Protein AF-A0A845DEM2-F1 (afdb_monomer_lite)

Foldseek 3Di:
DKFWKKKAFQVQRAIDIDIDPDDQVVVLVVLCVDPPFQSNVVCVVPPSVRMDMDTDDDDPDPVVSVVVSVVVCVVVVQEPPRHGDDDD

Organism: NCBI:txid2604897

Secondary structure (DSSP, 8-state):
-EEEEEEEETTT--EEEEEESS-HHHHHHHHHH--SSHHHHHHHHH-GGGEEEEEEEEESSHHHHHHHHHHHHHHTT-BTTTSSBPP-

Sequence (88 aa):
MTKVYKISNSITSKLYIGITDKELPDRLKEHSSTNETLIGRAIQQYGVLKFSINLIDLCSTRAEAKKKESEYIHLYNTLDPNGYNEKS

Radius of gyration: 12.1 Å; chains: 1; bounding box: 28×25×31 Å

InterPro domains:
  IPR000305 GIY-YIG endonuclease [PF01541] (4-85)
  IPR000305 GIY-YIG endonuclease [PS50164] (1-86)
  IPR000305 GIY-YIG endonuclease [SM00465] (1-88)
  IPR035901 GIY-YIG endonuclease superfamily [G3DSA:3.40.1440.10] (2-88)
  IPR035901 GIY-YIG endonuclease superfamily [SSF82771] (3-85)

pLDDT: mean 96.41, std 5.11, range [57.91, 98.62]

Structure (mmCIF, N/CA/C/O backbone):
data_AF-A0A845DEM2-F1
#
_entry.id   AF-A0A845DEM2-F1
#
loop_
_atom_site.group_PDB
_atom_site.id
_atom_site.type_symbol
_atom_site.label_atom_id
_atom_site.label_alt_id
_atom_site.label_comp_id
_atom_site.label_asym_id
_atom_site.label_entity_id
_atom_site.label_seq_id
_atom_site.pdbx_PDB_ins_code
_atom_site.Cartn_x
_atom_site.Cartn_y
_atom_site.Cartn_z
_atom_site.occupancy
_atom_site.B_iso_or_equiv
_atom_site.auth_seq_id
_atom_site.auth_comp_id
_atom_site.auth_asym_id
_atom_site.auth_atom_id
_atom_site.pdbx_PDB_model_num
ATOM 1 N N . MET A 1 1 ? 13.974 2.217 -9.954 1.00 88.50 1 MET A N 1
ATOM 2 C CA . MET A 1 1 ? 13.213 0.954 -9.842 1.00 88.50 1 MET A CA 1
ATOM 3 C C . MET A 1 1 ? 11.928 1.251 -9.095 1.00 88.50 1 MET A C 1
ATOM 5 O O . MET A 1 1 ? 11.975 2.034 -8.153 1.00 88.50 1 MET A O 1
ATOM 9 N N . THR A 1 2 ? 10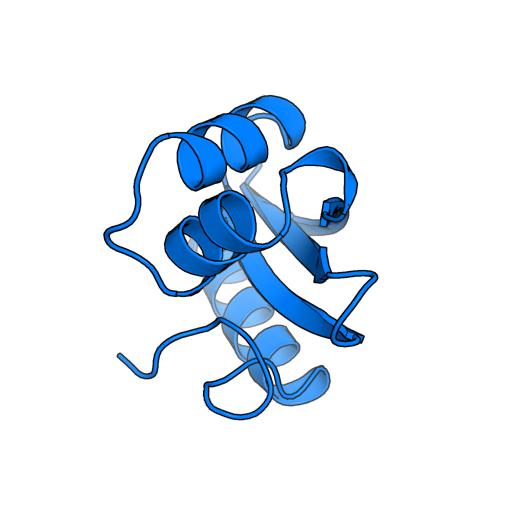.814 0.667 -9.523 1.00 97.25 2 THR A N 1
ATOM 10 C CA . THR A 1 2 ? 9.492 0.899 -8.927 1.00 97.25 2 THR A CA 1
ATOM 11 C C . THR A 1 2 ? 9.164 -0.249 -7.980 1.00 97.25 2 THR A C 1
ATOM 13 O O . THR A 1 2 ? 9.307 -1.415 -8.341 1.00 97.25 2 THR A O 1
ATOM 16 N N . LYS A 1 3 ? 8.745 0.071 -6.758 1.00 98.38 3 LYS A N 1
ATOM 17 C CA . LYS A 1 3 ? 8.420 -0.893 -5.703 1.00 98.38 3 LYS A CA 1
ATOM 18 C C . LYS A 1 3 ? 6.928 -1.209 -5.737 1.00 98.38 3 LYS A C 1
ATOM 20 O O . LYS A 1 3 ? 6.123 -0.279 -5.767 1.00 98.38 3 LYS A O 1
ATOM 25 N N . VAL A 1 4 ? 6.564 -2.484 -5.660 1.00 98.50 4 VAL A N 1
ATOM 26 C CA . VAL A 1 4 ? 5.200 -2.933 -5.347 1.00 98.50 4 VAL A CA 1
ATOM 27 C C . VAL A 1 4 ? 5.163 -3.292 -3.867 1.00 98.50 4 VAL A C 1
ATOM 29 O O . VAL A 1 4 ? 6.021 -4.035 -3.391 1.00 98.50 4 VAL A O 1
ATOM 32 N N . TYR A 1 5 ? 4.207 -2.754 -3.118 1.00 98.62 5 TYR A N 1
ATOM 33 C CA . TYR A 1 5 ? 4.127 -2.929 -1.669 1.00 98.62 5 TYR A CA 1
ATOM 34 C C . TYR A 1 5 ? 2.724 -3.314 -1.217 1.00 98.62 5 TYR A C 1
ATOM 36 O O . TYR A 1 5 ? 1.738 -3.052 -1.907 1.0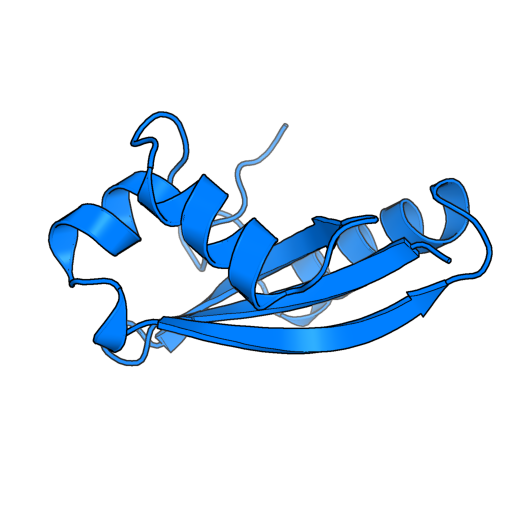0 98.62 5 TYR A O 1
ATOM 44 N N . LYS A 1 6 ? 2.649 -3.893 -0.016 1.00 98.44 6 LYS A N 1
ATOM 45 C CA . LYS A 1 6 ? 1.400 -4.092 0.723 1.00 98.44 6 LYS A CA 1
ATOM 46 C C . LYS A 1 6 ? 1.392 -3.275 2.000 1.00 98.44 6 LYS A C 1
ATOM 48 O O . LYS A 1 6 ? 2.414 -3.204 2.684 1.00 98.44 6 LYS A O 1
ATOM 53 N N . ILE A 1 7 ? 0.237 -2.717 2.341 1.00 98.50 7 ILE A N 1
ATOM 54 C CA . ILE A 1 7 ? -0.053 -2.205 3.680 1.00 98.50 7 ILE A CA 1
ATOM 55 C C . ILE A 1 7 ? -1.055 -3.151 4.340 1.00 98.50 7 ILE A C 1
ATOM 57 O O . ILE A 1 7 ? -2.100 -3.437 3.758 1.00 98.50 7 ILE A O 1
ATOM 61 N N . SER A 1 8 ? -0.742 -3.618 5.547 1.00 98.31 8 SER A N 1
ATOM 62 C CA . SER A 1 8 ? -1.594 -4.523 6.324 1.00 98.31 8 SER A CA 1
ATOM 63 C C . SER A 1 8 ? -2.186 -3.810 7.531 1.00 98.31 8 SER A C 1
ATOM 65 O O . SER A 1 8 ? -1.430 -3.220 8.299 1.00 98.31 8 SER A O 1
ATOM 67 N N . ASN A 1 9 ? -3.500 -3.915 7.744 1.00 98.19 9 ASN A N 1
ATOM 68 C CA . ASN A 1 9 ? -4.142 -3.489 8.988 1.00 98.19 9 ASN A CA 1
ATOM 69 C C . ASN A 1 9 ? -4.271 -4.672 9.960 1.00 98.19 9 ASN A C 1
ATOM 71 O O . ASN A 1 9 ? -4.983 -5.637 9.691 1.00 98.19 9 ASN A O 1
ATOM 75 N N . SER A 1 10 ? -3.620 -4.574 11.117 1.00 97.69 10 SER A N 1
ATOM 76 C CA . SER A 1 10 ? -3.651 -5.599 12.175 1.00 97.69 10 SER A CA 1
ATOM 77 C C . SER A 1 10 ? -4.996 -5.746 12.902 1.00 97.69 10 SER A C 1
ATOM 79 O O . SER A 1 10 ? -5.225 -6.779 13.520 1.00 97.69 10 SER A O 1
ATOM 81 N N . ILE A 1 11 ? -5.885 -4.751 12.830 1.00 97.81 11 ILE A N 1
ATOM 82 C CA . ILE A 1 11 ? -7.202 -4.773 13.489 1.00 97.81 11 ILE A CA 1
ATOM 83 C C . ILE A 1 11 ? -8.248 -5.484 12.629 1.00 97.81 11 ILE A C 1
ATOM 85 O O . ILE A 1 11 ? -9.058 -6.247 13.142 1.00 97.81 11 ILE A O 1
ATOM 89 N N . THR A 1 12 ? -8.252 -5.216 11.323 1.00 96.50 12 THR A N 1
ATOM 90 C CA . THR A 1 12 ? -9.291 -5.706 10.398 1.00 96.50 12 THR A CA 1
ATOM 91 C C . THR A 1 12 ? -8.818 -6.853 9.512 1.00 96.50 12 THR A C 1
ATOM 93 O O . THR A 1 12 ? -9.621 -7.417 8.775 1.00 96.50 12 THR A O 1
ATOM 96 N N . SER A 1 13 ? -7.512 -7.136 9.510 1.00 96.00 13 SER A N 1
ATOM 97 C CA . SER A 1 13 ? -6.839 -8.028 8.558 1.00 96.00 13 SER A CA 1
ATOM 98 C C . SER A 1 13 ? -6.969 -7.611 7.084 1.00 96.00 13 SER A C 1
ATOM 100 O O . SER A 1 13 ? -6.531 -8.348 6.202 1.00 96.00 13 SER A O 1
ATOM 102 N N . LYS A 1 14 ? -7.512 -6.417 6.797 1.00 98.12 14 LYS A N 1
ATOM 103 C CA . LYS A 1 14 ? -7.609 -5.868 5.439 1.00 98.12 14 LYS A CA 1
ATOM 104 C C . LYS A 1 14 ? -6.248 -5.400 4.934 1.00 98.12 14 LYS A C 1
ATOM 106 O O . LYS A 1 14 ? -5.400 -4.931 5.702 1.00 98.12 14 LYS A O 1
ATOM 111 N N . LEU A 1 15 ? -6.078 -5.482 3.619 1.00 98.31 15 LEU A N 1
ATOM 112 C CA . LEU A 1 15 ? -4.842 -5.151 2.922 1.00 98.31 15 LEU A CA 1
ATOM 113 C C . LEU A 1 15 ? -5.059 -4.036 1.888 1.00 98.31 15 LEU A C 1
ATOM 115 O O . LEU A 1 15 ? -6.168 -3.818 1.401 1.00 98.31 15 LEU A O 1
ATOM 119 N N . TYR A 1 16 ? -3.971 -3.356 1.540 1.00 98.38 16 TYR A N 1
ATOM 120 C CA . TYR A 1 16 ? -3.855 -2.432 0.413 1.00 98.38 16 TYR A CA 1
ATOM 121 C C . TYR A 1 16 ? -2.622 -2.808 -0.400 1.00 98.38 16 TYR A C 1
ATOM 123 O O . TYR A 1 16 ? -1.566 -3.029 0.191 1.00 98.38 16 TYR A O 1
ATOM 131 N N . ILE A 1 17 ? -2.724 -2.824 -1.724 1.00 98.44 17 ILE A N 1
ATOM 132 C CA . ILE A 1 17 ? -1.587 -2.967 -2.636 1.00 98.44 17 ILE A CA 1
ATOM 133 C C . ILE A 1 17 ? -1.366 -1.638 -3.345 1.00 98.44 17 ILE A C 1
ATOM 135 O O . ILE A 1 17 ? -2.321 -0.994 -3.772 1.00 98.44 17 ILE A O 1
ATOM 139 N N . GLY A 1 18 ? -0.111 -1.228 -3.479 1.00 97.81 18 GLY A N 1
ATOM 140 C CA . GLY A 1 18 ? 0.228 -0.033 -4.235 1.00 97.81 18 GLY A CA 1
ATOM 141 C C . GLY A 1 18 ? 1.607 -0.115 -4.867 1.00 97.81 18 GLY A C 1
ATOM 142 O O . GLY A 1 18 ? 2.432 -0.950 -4.490 1.00 97.81 18 GLY A O 1
ATOM 143 N N . ILE A 1 19 ? 1.884 0.817 -5.774 1.00 98.19 19 ILE A N 1
ATOM 144 C CA . ILE A 1 19 ? 3.233 1.054 -6.299 1.00 98.19 19 ILE A CA 1
ATOM 145 C C . ILE A 1 19 ? 3.812 2.393 -5.848 1.00 98.19 19 ILE A C 1
ATOM 147 O O . ILE A 1 19 ? 3.088 3.363 -5.608 1.00 98.19 19 ILE A O 1
ATOM 151 N N . THR A 1 20 ? 5.133 2.461 -5.706 1.00 98.00 20 THR A N 1
ATOM 152 C CA . THR A 1 20 ? 5.842 3.702 -5.376 1.00 98.00 20 THR A CA 1
ATOM 153 C C . THR A 1 20 ? 7.268 3.697 -5.914 1.00 98.00 20 THR A C 1
ATOM 155 O O . THR A 1 20 ? 7.917 2.656 -5.980 1.00 98.00 20 THR A O 1
ATOM 158 N N . ASP A 1 21 ? 7.769 4.879 -6.261 1.00 97.12 21 ASP A N 1
ATOM 159 C CA . ASP A 1 21 ? 9.189 5.104 -6.556 1.00 97.12 21 ASP A CA 1
ATOM 160 C C . ASP A 1 21 ? 9.945 5.640 -5.319 1.00 97.12 21 ASP A C 1
ATOM 162 O O . ASP A 1 21 ? 11.170 5.725 -5.322 1.00 97.12 21 ASP A O 1
ATOM 166 N N . LYS A 1 22 ? 9.216 5.965 -4.241 1.00 96.62 22 LYS A N 1
ATOM 167 C CA . LYS A 1 22 ? 9.740 6.466 -2.958 1.00 96.62 22 LYS A CA 1
ATOM 168 C C . LYS A 1 22 ? 10.124 5.321 -2.020 1.00 96.62 22 LYS A C 1
ATOM 170 O O . LYS A 1 22 ? 9.895 4.143 -2.317 1.00 96.62 22 LYS A O 1
ATOM 175 N N . GLU A 1 23 ? 10.686 5.657 -0.866 1.00 97.44 23 GLU A N 1
ATOM 176 C CA . GLU A 1 23 ? 10.852 4.695 0.219 1.00 97.44 23 GLU A CA 1
ATOM 177 C C . GLU A 1 23 ? 9.510 4.365 0.883 1.00 97.44 23 GLU A C 1
ATOM 179 O O . GLU A 1 23 ? 8.569 5.164 0.893 1.00 97.44 23 GLU A O 1
ATOM 184 N N . LEU A 1 24 ? 9.396 3.141 1.405 1.00 97.88 24 LEU A N 1
ATOM 185 C CA . LEU A 1 24 ? 8.142 2.658 1.990 1.00 97.88 24 LEU A CA 1
ATOM 186 C C . LEU A 1 24 ? 7.680 3.500 3.195 1.00 97.88 24 LEU A C 1
ATOM 188 O O . LEU A 1 24 ? 6.498 3.845 3.234 1.00 97.88 24 LEU A O 1
ATOM 192 N N . PRO A 1 25 ? 8.552 3.898 4.146 1.00 97.06 25 PRO A N 1
ATOM 193 C CA . PRO A 1 25 ? 8.133 4.743 5.264 1.00 97.06 25 PRO A CA 1
ATOM 194 C C . PRO A 1 25 ? 7.553 6.088 4.808 1.00 97.06 25 PRO A C 1
ATOM 196 O O . PRO A 1 25 ? 6.523 6.518 5.326 1.00 97.06 25 PRO A O 1
ATOM 199 N N . ASP A 1 26 ? 8.151 6.707 3.786 1.00 97.50 26 ASP A N 1
ATOM 200 C CA . ASP A 1 26 ? 7.659 7.968 3.221 1.00 97.50 26 ASP A CA 1
ATOM 201 C C . ASP A 1 26 ? 6.288 7.782 2.571 1.00 97.50 26 ASP A C 1
ATOM 203 O O . ASP A 1 26 ? 5.375 8.582 2.778 1.00 97.50 26 ASP A O 1
ATOM 207 N N . ARG A 1 27 ? 6.101 6.677 1.839 1.00 97.31 27 ARG A N 1
ATOM 208 C CA . ARG A 1 27 ? 4.813 6.371 1.214 1.00 97.31 27 ARG A CA 1
ATOM 209 C C . ARG A 1 27 ? 3.713 6.097 2.243 1.00 97.31 27 ARG A C 1
ATOM 211 O O . ARG A 1 27 ? 2.575 6.516 2.040 1.00 97.31 27 ARG A O 1
ATOM 218 N N . LEU A 1 28 ? 4.034 5.421 3.346 1.00 97.06 28 LEU A N 1
ATOM 219 C CA . LEU A 1 28 ? 3.089 5.216 4.445 1.00 97.06 28 LEU A CA 1
ATOM 220 C C . LEU A 1 28 ? 2.731 6.544 5.128 1.00 97.06 28 LEU A C 1
ATOM 222 O O . LEU A 1 28 ? 1.563 6.774 5.447 1.00 97.06 28 LEU A O 1
ATOM 226 N N . LYS A 1 29 ? 3.708 7.440 5.308 1.00 96.81 29 LYS A N 1
ATOM 227 C CA . LYS A 1 29 ? 3.478 8.786 5.847 1.00 96.81 29 LYS A CA 1
ATOM 228 C C . LYS A 1 29 ? 2.545 9.603 4.951 1.00 96.81 29 LYS A C 1
ATOM 230 O O . LYS A 1 29 ? 1.638 10.247 5.466 1.00 96.81 2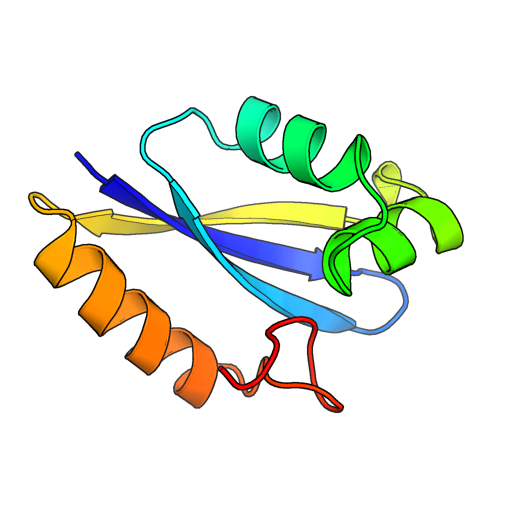9 LYS A O 1
ATOM 235 N N . GLU A 1 30 ? 2.715 9.532 3.631 1.00 96.31 30 GLU A N 1
ATOM 236 C CA . GLU A 1 30 ? 1.807 10.175 2.669 1.00 96.31 30 GLU A CA 1
ATOM 237 C C . GLU A 1 30 ? 0.372 9.681 2.825 1.00 96.31 30 GLU A C 1
ATOM 239 O O . GLU A 1 30 ? -0.530 10.496 3.013 1.00 96.31 30 GLU A O 1
ATOM 244 N N . HIS A 1 31 ? 0.162 8.360 2.840 1.00 95.94 31 HIS A N 1
ATOM 245 C CA . HIS A 1 31 ? -1.165 7.780 3.089 1.00 95.94 31 HIS A CA 1
ATOM 246 C C . HIS A 1 31 ? -1.751 8.210 4.434 1.00 95.94 31 HIS A C 1
ATOM 248 O O . HIS A 1 31 ? -2.954 8.402 4.539 1.00 95.94 31 HIS A O 1
ATOM 254 N N . SER A 1 32 ? -0.910 8.403 5.451 1.00 94.75 32 SER A N 1
ATOM 255 C CA . SER A 1 32 ? -1.342 8.853 6.780 1.00 94.75 32 SER A CA 1
ATOM 256 C C . SER A 1 32 ? -1.728 10.338 6.820 1.00 94.75 32 SER A C 1
ATOM 258 O O . SER A 1 32 ? -2.424 10.765 7.738 1.00 94.75 32 SER A O 1
ATOM 260 N N . SER A 1 33 ? -1.259 11.136 5.856 1.00 94.56 33 SER A N 1
ATOM 261 C CA . SER A 1 33 ? -1.451 12.593 5.827 1.00 94.56 33 SER A CA 1
ATOM 262 C C . SER A 1 33 ? -2.748 13.050 5.152 1.00 94.56 33 SER A C 1
ATOM 264 O O . SER A 1 33 ? -3.143 14.199 5.328 1.00 94.56 33 SER A O 1
ATOM 266 N N . THR A 1 34 ? -3.426 12.167 4.415 1.00 91.75 34 THR A N 1
ATOM 267 C CA . THR A 1 34 ? -4.684 12.454 3.706 1.00 91.75 34 THR A CA 1
ATOM 268 C C . THR A 1 34 ? -5.779 11.458 4.094 1.00 91.75 34 THR A C 1
ATOM 270 O O . THR A 1 34 ? -5.499 10.321 4.463 1.00 91.75 34 THR A O 1
ATOM 273 N N . ASN A 1 35 ? -7.040 11.879 4.011 1.00 93.25 35 ASN A N 1
ATOM 274 C CA . ASN A 1 35 ? -8.232 11.039 4.177 1.00 93.25 35 ASN A CA 1
ATOM 275 C C . ASN A 1 35 ? -9.052 10.912 2.885 1.00 93.25 35 ASN A C 1
ATOM 277 O O . ASN A 1 35 ? -10.212 10.490 2.913 1.00 93.25 35 ASN A O 1
ATOM 281 N N . GLU A 1 36 ? -8.467 11.272 1.747 1.00 93.75 36 GLU A N 1
ATOM 282 C CA . GLU A 1 36 ? -9.145 11.186 0.455 1.00 93.75 36 GLU A CA 1
ATOM 283 C C . GLU A 1 36 ? -9.341 9.729 0.018 1.00 93.75 36 GLU A C 1
ATOM 285 O O . GLU A 1 36 ? -10.364 9.412 -0.581 1.00 93.75 36 GLU A O 1
ATOM 290 N N . THR A 1 37 ? -8.426 8.834 0.405 1.00 95.25 37 THR A N 1
ATOM 291 C CA . THR A 1 37 ? -8.454 7.402 0.068 1.00 95.25 37 THR A CA 1
ATOM 292 C C . THR A 1 37 ? -8.999 6.543 1.212 1.00 95.25 37 THR A C 1
ATOM 294 O O . THR A 1 37 ? -8.889 6.901 2.390 1.00 95.25 37 THR A O 1
ATOM 297 N N . LEU A 1 38 ? -9.523 5.353 0.889 1.00 96.75 38 LEU A N 1
ATOM 298 C CA . LEU A 1 38 ? -9.976 4.378 1.895 1.00 96.75 38 LEU A CA 1
ATOM 299 C C . LEU A 1 38 ? -8.879 4.013 2.905 1.00 96.75 38 LEU A C 1
ATOM 301 O O . LEU A 1 38 ? -9.141 3.955 4.108 1.00 96.75 38 LEU A O 1
ATOM 305 N N . ILE A 1 39 ? -7.647 3.798 2.433 1.00 97.38 39 ILE A N 1
ATOM 306 C CA . ILE A 1 39 ? -6.510 3.485 3.307 1.00 97.38 39 ILE A CA 1
ATOM 307 C C . ILE A 1 39 ? -6.163 4.665 4.224 1.00 97.38 39 ILE A C 1
ATOM 309 O O . ILE A 1 39 ? -5.921 4.450 5.409 1.00 97.38 39 ILE A O 1
ATOM 313 N N . GLY A 1 40 ? -6.213 5.904 3.723 1.00 97.38 40 GLY A N 1
ATOM 314 C CA . GLY A 1 40 ? -5.963 7.100 4.528 1.00 97.38 40 GLY A CA 1
ATOM 315 C C . GLY A 1 40 ? -6.998 7.285 5.637 1.00 97.38 40 GLY A C 1
ATOM 316 O O . GLY A 1 40 ? -6.643 7.461 6.804 1.00 97.38 40 GLY A O 1
ATOM 317 N N . ARG A 1 41 ? -8.290 7.117 5.314 1.00 97.50 41 ARG A N 1
ATOM 318 C CA . ARG A 1 41 ? -9.379 7.120 6.312 1.00 97.50 41 ARG A CA 1
ATOM 319 C C . ARG A 1 41 ? -9.184 6.035 7.367 1.00 97.50 41 ARG A C 1
ATOM 321 O O . ARG A 1 41 ? -9.321 6.305 8.557 1.00 97.50 41 ARG A O 1
ATOM 328 N N . ALA A 1 42 ? -8.819 4.825 6.947 1.00 97.44 42 ALA A N 1
ATOM 329 C CA . ALA A 1 42 ? -8.573 3.720 7.866 1.00 97.44 42 ALA A CA 1
ATOM 330 C C . ALA A 1 42 ? -7.368 3.990 8.785 1.00 97.44 42 ALA A C 1
ATOM 332 O O . ALA A 1 42 ? -7.434 3.695 9.979 1.00 97.44 42 ALA A O 1
ATOM 333 N N . ILE A 1 43 ? -6.287 4.582 8.266 1.00 97.69 43 ILE A N 1
ATOM 334 C CA . ILE A 1 43 ? -5.124 4.974 9.073 1.00 97.69 43 ILE A CA 1
ATOM 335 C C . ILE A 1 43 ? -5.509 6.017 10.124 1.00 97.69 43 ILE A C 1
ATOM 337 O O . ILE A 1 43 ? -5.102 5.882 11.278 1.00 97.69 43 ILE A O 1
ATOM 341 N N . GLN A 1 44 ? -6.325 7.010 9.767 1.00 96.81 44 GLN A N 1
ATOM 342 C CA . GLN A 1 44 ? -6.823 7.997 10.731 1.00 96.81 44 GLN A CA 1
ATOM 343 C C . GLN A 1 44 ? -7.734 7.366 11.789 1.00 96.81 44 GLN A C 1
ATOM 345 O O . GLN A 1 44 ? -7.627 7.700 12.965 1.00 96.81 44 GLN A O 1
ATOM 350 N N . GLN A 1 45 ? -8.591 6.424 11.389 1.00 97.44 45 GLN A N 1
ATOM 351 C CA . GLN A 1 45 ? -9.537 5.765 12.288 1.00 97.44 45 GLN A CA 1
ATOM 352 C C . GLN A 1 45 ? -8.857 4.833 13.302 1.00 97.44 45 GLN A C 1
ATOM 354 O O . GLN A 1 45 ? -9.213 4.845 14.478 1.00 97.44 45 GLN A O 1
ATOM 359 N N . TYR A 1 46 ? -7.916 3.994 12.861 1.00 97.25 46 TYR A N 1
ATOM 360 C CA . TYR A 1 46 ? -7.310 2.958 13.711 1.00 97.25 46 TYR A CA 1
ATOM 361 C C . TYR A 1 46 ? -5.926 3.338 14.259 1.00 97.25 46 TYR A C 1
ATOM 363 O O . TYR A 1 46 ? -5.416 2.668 15.158 1.00 97.25 46 TYR A O 1
ATOM 371 N N . GLY A 1 47 ? -5.322 4.407 13.736 1.00 97.38 47 GLY A N 1
ATOM 372 C CA . GLY A 1 47 ? -3.979 4.866 14.073 1.00 97.38 47 GLY A CA 1
ATOM 373 C C . GLY A 1 47 ? -2.887 4.160 13.265 1.00 97.38 47 GLY A C 1
ATOM 374 O O . GLY A 1 47 ? -2.895 2.941 13.094 1.00 97.38 47 GLY A O 1
ATOM 375 N N . VAL A 1 48 ? -1.885 4.925 12.815 1.00 97.00 48 VAL A N 1
ATOM 376 C CA . VAL A 1 48 ? -0.793 4.441 11.943 1.00 97.00 48 VAL A CA 1
ATOM 377 C C . VAL A 1 48 ? -0.010 3.257 12.523 1.00 97.00 48 VAL A C 1
ATOM 379 O O . VAL A 1 48 ? 0.421 2.390 11.774 1.00 97.00 48 VAL A O 1
ATOM 382 N N . LEU A 1 49 ? 0.101 3.149 13.853 1.00 97.31 49 LEU A N 1
ATOM 383 C CA . LEU A 1 49 ? 0.785 2.034 14.525 1.00 97.31 49 LEU A CA 1
ATOM 384 C C . LEU A 1 49 ? 0.110 0.671 14.295 1.00 97.31 49 LEU A C 1
ATOM 386 O O . LEU A 1 49 ? 0.712 -0.365 14.567 1.00 97.31 49 LEU A O 1
ATOM 390 N N . LYS A 1 50 ? -1.143 0.653 13.823 1.00 98.25 50 LYS A N 1
ATOM 391 C CA . LYS A 1 50 ? -1.868 -0.574 13.463 1.00 98.25 50 LYS A CA 1
ATOM 392 C C . LYS A 1 50 ? -1.614 -1.028 12.031 1.00 98.25 50 LYS A C 1
ATOM 394 O O . LYS A 1 50 ? -2.079 -2.112 11.664 1.00 98.25 50 LYS A O 1
ATOM 399 N N . PHE A 1 51 ? -0.871 -0.237 11.261 1.00 98.25 51 PHE A N 1
ATOM 400 C CA . PHE A 1 51 ? -0.542 -0.499 9.873 1.00 98.25 51 PHE A CA 1
ATOM 401 C C . PHE A 1 51 ? 0.943 -0.814 9.712 1.00 98.25 51 PHE A C 1
ATOM 403 O O . PHE A 1 51 ? 1.801 -0.182 10.324 1.00 98.25 51 PHE A O 1
ATOM 410 N N . SER A 1 52 ? 1.253 -1.780 8.852 1.00 98.00 52 SER A N 1
ATOM 411 C CA . SER A 1 52 ? 2.628 -2.086 8.450 1.00 98.00 52 SER A CA 1
ATOM 412 C C . SER A 1 52 ? 2.749 -2.087 6.934 1.00 98.00 52 SER A C 1
ATOM 414 O O . SER A 1 52 ? 1.895 -2.641 6.245 1.00 98.00 52 SER A O 1
ATOM 416 N N . ILE A 1 53 ? 3.806 -1.463 6.411 1.00 98.50 53 ILE A N 1
ATOM 417 C CA . ILE A 1 53 ? 4.117 -1.445 4.980 1.00 98.50 53 ILE A CA 1
ATOM 418 C C . ILE A 1 53 ? 5.271 -2.402 4.684 1.00 98.50 53 ILE A C 1
ATOM 420 O O . ILE A 1 53 ? 6.286 -2.384 5.373 1.00 98.50 53 ILE A O 1
ATOM 424 N N . ASN A 1 54 ? 5.117 -3.247 3.666 1.00 98.25 54 ASN A N 1
ATOM 425 C CA . ASN A 1 54 ? 6.106 -4.257 3.295 1.00 98.25 54 ASN A CA 1
ATOM 426 C C . ASN A 1 54 ? 6.303 -4.287 1.779 1.00 98.25 54 ASN A C 1
ATOM 428 O O . ASN A 1 54 ? 5.328 -4.221 1.027 1.00 98.25 54 ASN A O 1
ATOM 432 N N . LEU A 1 55 ? 7.554 -4.430 1.337 1.00 98.31 55 LEU A N 1
ATOM 433 C CA . LEU A 1 55 ? 7.884 -4.667 -0.067 1.00 98.31 55 LEU A CA 1
ATOM 434 C C . LEU A 1 55 ? 7.363 -6.049 -0.486 1.00 98.31 55 LEU A C 1
ATOM 436 O O . LEU A 1 55 ? 7.546 -7.020 0.246 1.00 98.31 55 LEU A O 1
ATOM 440 N N . ILE A 1 56 ? 6.723 -6.130 -1.649 1.00 97.38 56 IL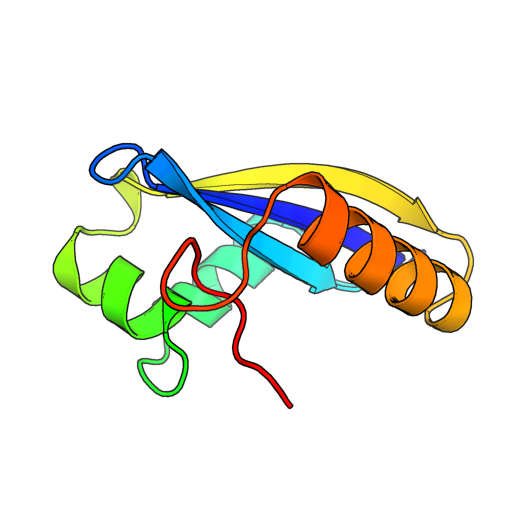E A N 1
ATOM 441 C CA . ILE A 1 56 ? 6.327 -7.396 -2.282 1.00 97.38 56 ILE A CA 1
ATOM 442 C C . ILE A 1 56 ? 7.234 -7.678 -3.476 1.00 97.38 56 ILE A C 1
ATOM 444 O O . ILE A 1 56 ? 7.683 -8.805 -3.646 1.00 97.38 56 ILE A O 1
ATOM 448 N N . ASP A 1 57 ? 7.504 -6.655 -4.290 1.00 97.75 57 ASP A N 1
ATOM 449 C CA . ASP A 1 57 ? 8.256 -6.810 -5.532 1.00 97.75 57 ASP A CA 1
ATOM 450 C C . ASP A 1 57 ? 9.014 -5.523 -5.899 1.00 97.75 57 ASP A C 1
ATOM 452 O O . ASP A 1 57 ? 8.635 -4.418 -5.497 1.00 97.75 57 ASP A O 1
ATOM 456 N N . LEU A 1 58 ? 10.081 -5.666 -6.682 1.00 97.81 58 LEU A N 1
ATOM 457 C CA . LEU A 1 58 ? 10.904 -4.581 -7.199 1.00 97.81 58 LEU A CA 1
ATOM 458 C C . LEU A 1 58 ? 11.007 -4.716 -8.720 1.00 97.81 58 LEU A C 1
ATOM 460 O O . LEU A 1 58 ? 11.644 -5.624 -9.239 1.00 97.81 58 LEU A O 1
ATOM 464 N N . CYS A 1 59 ? 10.384 -3.784 -9.432 1.00 97.44 59 CYS A N 1
ATOM 465 C CA . CYS A 1 59 ? 10.270 -3.796 -10.886 1.00 97.44 59 CYS A CA 1
ATOM 466 C C . CYS A 1 59 ? 11.239 -2.799 -11.531 1.00 97.44 59 CYS A C 1
ATOM 468 O O . CYS A 1 59 ? 11.513 -1.715 -10.992 1.00 97.44 59 CYS A O 1
ATOM 470 N N . SER A 1 60 ? 11.716 -3.120 -12.733 1.00 96.25 60 SER A N 1
ATOM 471 C CA . SER A 1 60 ? 12.599 -2.221 -13.487 1.00 96.25 60 SER A CA 1
ATOM 472 C C . SER A 1 60 ? 11.831 -1.046 -14.088 1.00 96.25 60 SER A C 1
ATOM 474 O O . SER A 1 60 ? 12.383 0.046 -14.218 1.00 96.25 60 SER A O 1
ATOM 476 N N . THR A 1 61 ? 10.550 -1.247 -14.411 1.00 97.19 61 THR A N 1
ATOM 477 C CA . THR A 1 61 ? 9.698 -0.221 -15.024 1.00 97.19 61 THR A CA 1
ATOM 478 C C . THR A 1 61 ? 8.388 -0.032 -14.267 1.00 97.19 61 THR A C 1
ATOM 480 O O . THR A 1 61 ? 7.850 -0.952 -13.650 1.00 97.19 61 THR A O 1
ATOM 483 N N . ARG A 1 62 ? 7.815 1.171 -14.376 1.00 96.88 62 ARG A N 1
ATOM 484 C CA . ARG A 1 62 ? 6.491 1.475 -13.819 1.00 96.88 62 ARG A CA 1
ATOM 485 C C . ARG A 1 62 ? 5.373 0.662 -14.483 1.00 96.88 62 ARG A C 1
ATOM 487 O O . ARG A 1 62 ? 4.384 0.353 -13.831 1.00 96.88 62 ARG A O 1
ATOM 494 N N . ALA A 1 63 ? 5.516 0.327 -15.768 1.00 97.44 63 ALA A N 1
ATOM 495 C CA . ALA A 1 63 ? 4.538 -0.478 -16.501 1.00 97.44 63 ALA A CA 1
ATOM 496 C C . ALA A 1 63 ? 4.467 -1.913 -15.958 1.00 97.44 63 ALA A C 1
ATOM 498 O O . ALA A 1 63 ? 3.380 -2.420 -15.695 1.00 97.44 63 ALA A O 1
ATOM 499 N N . GLU A 1 64 ? 5.626 -2.526 -15.716 1.00 97.69 64 GLU A N 1
ATOM 500 C CA . GLU A 1 64 ? 5.725 -3.823 -15.045 1.00 97.69 64 GLU A CA 1
ATOM 501 C C . GLU A 1 64 ? 5.113 -3.766 -13.638 1.00 97.69 64 GLU A C 1
ATOM 503 O O . GLU A 1 64 ? 4.270 -4.595 -13.303 1.00 97.69 64 GLU A O 1
ATOM 508 N N . ALA A 1 65 ? 5.458 -2.741 -12.850 1.00 97.94 65 ALA A N 1
ATOM 509 C CA . ALA A 1 65 ? 4.922 -2.572 -11.502 1.00 97.94 65 ALA A CA 1
ATOM 510 C C . ALA A 1 65 ? 3.391 -2.451 -11.487 1.00 97.94 65 ALA A C 1
ATOM 512 O O . ALA A 1 65 ? 2.750 -3.069 -10.646 1.00 97.94 65 ALA A O 1
ATOM 513 N N . LYS A 1 66 ? 2.794 -1.708 -12.431 1.00 97.38 66 LYS A N 1
ATOM 514 C CA . LYS A 1 66 ? 1.330 -1.604 -12.575 1.00 97.38 66 LYS A CA 1
ATOM 515 C C . LYS A 1 66 ? 0.675 -2.943 -12.916 1.00 97.38 66 LYS A C 1
ATOM 517 O O . LYS A 1 66 ? -0.395 -3.252 -12.401 1.00 97.38 66 LYS A O 1
ATOM 522 N N . LYS A 1 67 ? 1.307 -3.745 -13.779 1.00 97.88 67 LYS A N 1
ATOM 523 C CA . LYS A 1 67 ? 0.812 -5.089 -14.100 1.00 97.88 67 LYS A CA 1
ATOM 524 C C . LYS A 1 67 ? 0.805 -5.964 -12.843 1.00 97.88 67 LYS A C 1
ATOM 526 O O . LYS A 1 67 ? -0.234 -6.523 -12.501 1.00 97.88 67 LYS A O 1
ATOM 531 N N . LYS A 1 68 ? 1.926 -5.998 -12.115 1.00 98.00 68 LYS A N 1
ATOM 532 C CA . LYS A 1 68 ? 2.045 -6.754 -10.861 1.00 98.00 68 LYS A CA 1
ATOM 533 C C . LYS A 1 68 ? 1.106 -6.241 -9.770 1.00 98.00 68 LYS A C 1
ATOM 535 O O . LYS A 1 68 ? 0.533 -7.035 -9.039 1.00 98.00 68 LYS A O 1
ATOM 540 N N . GLU A 1 69 ? 0.904 -4.929 -9.662 1.00 97.94 69 GLU A N 1
ATOM 541 C CA . GLU A 1 69 ? -0.076 -4.328 -8.748 1.00 97.94 69 GLU A CA 1
ATOM 542 C C . GLU A 1 69 ? -1.472 -4.903 -8.989 1.00 97.94 69 GLU A C 1
ATOM 544 O O . GLU A 1 69 ? -2.096 -5.383 -8.048 1.00 97.94 69 GLU A O 1
ATOM 549 N N . SER A 1 70 ? -1.931 -4.938 -10.243 1.00 97.44 70 SER A N 1
ATOM 550 C CA . SER A 1 70 ? -3.228 -5.525 -10.591 1.00 97.44 70 SER A CA 1
ATOM 551 C C . SER A 1 70 ? -3.300 -7.023 -10.266 1.00 97.44 70 SER A C 1
ATOM 553 O O . SER A 1 70 ? -4.300 -7.471 -9.701 1.00 97.44 70 SER A O 1
ATOM 555 N N . GLU A 1 71 ? -2.241 -7.783 -10.564 1.00 98.06 71 GLU A N 1
ATOM 556 C CA . GLU A 1 71 ? -2.141 -9.211 -10.229 1.00 98.06 71 GLU A CA 1
ATOM 557 C C . GLU A 1 71 ? -2.229 -9.439 -8.711 1.00 98.06 71 GLU A C 1
ATOM 559 O O . GLU A 1 71 ? -2.997 -10.286 -8.254 1.00 98.06 71 GLU A O 1
ATOM 564 N N . TYR A 1 72 ? -1.510 -8.647 -7.912 1.00 98.38 72 TYR A N 1
ATOM 565 C CA . TYR A 1 72 ? -1.521 -8.752 -6.454 1.00 98.38 72 TYR A CA 1
ATOM 566 C C . TYR A 1 72 ? -2.826 -8.264 -5.823 1.00 98.38 72 TYR A C 1
ATOM 568 O O . TYR A 1 72 ? -3.274 -8.871 -4.853 1.00 98.38 72 TYR A O 1
ATOM 576 N N . ILE A 1 73 ? -3.465 -7.220 -6.361 1.00 98.12 73 ILE A N 1
ATOM 577 C CA . ILE A 1 73 ? -4.799 -6.784 -5.912 1.00 98.12 73 ILE A CA 1
ATOM 578 C C . ILE A 1 73 ? -5.798 -7.937 -6.043 1.00 98.12 73 ILE A C 1
ATOM 580 O O . ILE A 1 73 ? -6.585 -8.181 -5.126 1.00 98.12 73 ILE A O 1
ATOM 584 N N . HIS A 1 74 ? -5.747 -8.664 -7.164 1.00 97.50 74 HIS A N 1
ATOM 585 C CA . HIS A 1 74 ? -6.593 -9.831 -7.385 1.00 97.50 74 HIS A CA 1
ATOM 586 C C . HIS A 1 74 ? -6.207 -10.997 -6.465 1.00 97.50 74 HIS A C 1
ATOM 588 O O . HIS A 1 74 ? -7.066 -11.524 -5.762 1.00 97.50 74 HIS A O 1
ATOM 594 N N . LEU A 1 75 ? -4.917 -11.349 -6.410 1.00 98.12 75 LEU A N 1
ATOM 595 C CA . LEU A 1 75 ? -4.399 -12.462 -5.607 1.00 98.12 75 LEU A CA 1
ATOM 596 C C . LEU A 1 75 ? -4.728 -12.320 -4.116 1.00 98.12 75 LEU A C 1
ATOM 598 O O . LEU A 1 75 ? -5.096 -13.296 -3.468 1.00 98.12 75 LEU A O 1
ATOM 602 N N . TYR A 1 76 ? -4.591 -11.111 -3.570 1.00 97.69 76 TYR A N 1
ATOM 603 C CA . TYR A 1 76 ? -4.833 -10.827 -2.156 1.00 97.69 76 TYR A CA 1
ATOM 604 C C . TYR A 1 76 ? -6.254 -10.323 -1.867 1.00 97.69 76 TYR A C 1
ATOM 606 O O . TYR A 1 76 ? -6.553 -10.020 -0.713 1.00 97.69 76 TYR A O 1
ATOM 614 N N . ASN A 1 77 ? -7.124 -10.234 -2.882 1.00 97.50 77 ASN A N 1
ATOM 615 C CA . ASN A 1 77 ? -8.506 -9.758 -2.768 1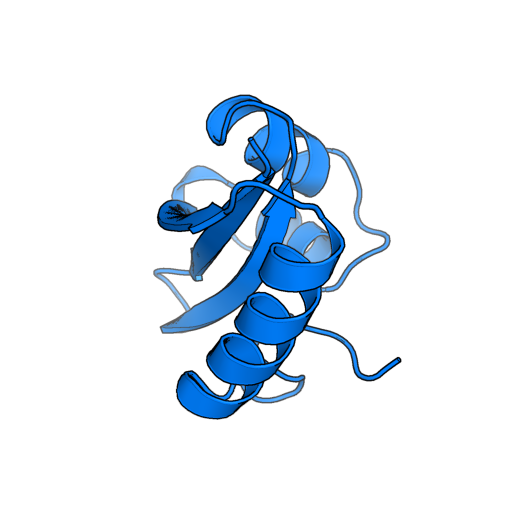.00 97.50 77 ASN A CA 1
ATOM 616 C C . ASN A 1 77 ? -8.617 -8.425 -1.997 1.00 97.50 77 ASN A C 1
ATOM 618 O O . ASN A 1 77 ? -9.362 -8.301 -1.026 1.00 97.50 77 ASN A O 1
ATOM 622 N N . THR A 1 78 ? -7.836 -7.421 -2.405 1.00 97.94 78 THR A N 1
ATOM 623 C CA . THR A 1 78 ? -7.704 -6.161 -1.649 1.00 97.94 78 THR A CA 1
ATOM 624 C C . THR A 1 78 ? -8.654 -5.056 -2.097 1.00 97.94 78 THR A C 1
ATOM 626 O O . THR A 1 78 ? -8.569 -3.939 -1.587 1.00 97.94 78 THR A O 1
ATOM 629 N N . LEU A 1 79 ? -9.556 -5.336 -3.040 1.00 97.75 79 LEU A N 1
ATOM 630 C CA . LEU A 1 79 ? -10.585 -4.387 -3.462 1.00 97.75 79 LEU A CA 1
ATOM 631 C C . LEU A 1 79 ? -11.632 -4.191 -2.364 1.00 97.75 79 LEU A C 1
ATOM 633 O O . LEU A 1 79 ? -11.998 -5.150 -1.684 1.00 97.75 79 LEU A O 1
ATOM 637 N N . ASP A 1 80 ? -12.154 -2.977 -2.219 1.00 95.50 80 ASP A N 1
ATOM 638 C CA . ASP A 1 80 ? -13.329 -2.719 -1.383 1.00 95.50 80 ASP A CA 1
ATOM 639 C C . ASP A 1 80 ? -14.512 -3.617 -1.823 1.00 95.50 80 ASP A C 1
ATOM 641 O O . ASP A 1 80 ? -14.747 -3.775 -3.032 1.00 95.50 80 ASP A O 1
ATOM 645 N N . PRO A 1 81 ? -15.225 -4.279 -0.885 1.00 95.69 81 PRO A N 1
ATOM 646 C CA . PRO A 1 81 ? -15.165 -4.135 0.581 1.00 95.69 81 PRO A CA 1
ATOM 647 C C . PRO A 1 81 ? -14.122 -5.004 1.312 1.00 95.69 81 PRO A C 1
ATOM 649 O O . PRO A 1 81 ? -13.974 -4.884 2.534 1.00 95.69 81 PRO A O 1
ATOM 652 N N . ASN A 1 82 ? -13.402 -5.879 0.608 1.00 96.75 82 ASN A N 1
ATOM 653 C CA . ASN A 1 82 ? -12.485 -6.867 1.193 1.00 96.75 82 ASN A CA 1
ATOM 654 C C . ASN A 1 82 ? -11.114 -6.283 1.580 1.00 96.75 82 ASN A C 1
ATOM 656 O O . ASN A 1 82 ? -10.464 -6.788 2.494 1.00 96.75 82 ASN A O 1
ATOM 660 N N . GLY A 1 83 ? -10.696 -5.185 0.952 1.00 97.31 83 GLY A N 1
ATOM 661 C CA . GLY A 1 83 ? -9.498 -4.431 1.319 1.00 97.31 83 GLY A CA 1
ATOM 662 C C . GLY A 1 83 ? -9.678 -2.925 1.154 1.00 97.31 83 GLY A C 1
ATOM 663 O O . GLY A 1 83 ? -10.786 -2.414 1.293 1.00 97.31 83 GLY A O 1
ATOM 664 N N . TYR A 1 84 ? -8.576 -2.214 0.921 1.00 97.69 84 TYR A N 1
ATOM 665 C CA . TYR A 1 84 ? -8.551 -0.750 0.814 1.00 97.69 84 TYR A CA 1
ATOM 666 C C . TYR A 1 84 ? -8.257 -0.228 -0.601 1.00 97.69 84 TYR A C 1
ATOM 668 O O . TYR A 1 84 ? -8.104 0.980 -0.776 1.00 97.69 84 TYR A O 1
ATOM 676 N N . ASN A 1 85 ? -8.117 -1.101 -1.603 1.00 97.75 85 ASN A N 1
ATOM 677 C CA . ASN A 1 85 ? -8.006 -0.677 -2.997 1.00 97.75 85 ASN A CA 1
ATOM 678 C C . ASN A 1 85 ? -9.391 -0.311 -3.543 1.00 97.75 85 ASN A C 1
ATOM 680 O O . ASN A 1 85 ? -10.333 -1.095 -3.453 1.00 97.75 85 ASN A O 1
ATOM 684 N N . GLU A 1 86 ? -9.508 0.869 -4.140 1.00 91.31 86 GLU A N 1
ATOM 685 C CA . GLU A 1 86 ? -10.736 1.307 -4.805 1.00 91.31 86 GLU A CA 1
ATOM 686 C C . GLU A 1 86 ? -10.792 0.742 -6.229 1.00 91.31 86 GLU A C 1
ATOM 688 O O . GLU A 1 86 ? -9.767 0.631 -6.909 1.00 91.31 86 GLU A O 1
ATOM 693 N N . LYS A 1 87 ? -11.993 0.377 -6.688 1.00 73.19 87 LYS A N 1
ATOM 694 C CA . LYS A 1 87 ? -12.215 0.092 -8.109 1.00 73.19 87 LYS A CA 1
ATOM 695 C C . LYS A 1 87 ? -12.155 1.423 -8.856 1.00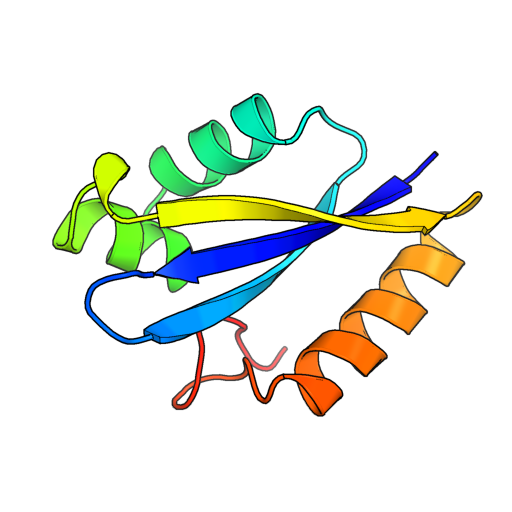 73.19 87 LYS A C 1
ATOM 697 O O . LYS A 1 87 ? -12.944 2.315 -8.556 1.00 73.19 87 LYS A O 1
ATOM 702 N N . SER A 1 88 ? -11.183 1.554 -9.756 1.00 57.91 88 SER A N 1
ATOM 703 C CA . SER A 1 88 ? -11.112 2.659 -10.723 1.00 57.91 88 SER A CA 1
ATOM 704 C C . SER A 1 88 ? -12.172 2.494 -11.802 1.00 57.91 88 SER A C 1
ATOM 706 O O . SER A 1 88 ? -12.442 1.323 -12.159 1.00 57.91 88 SER A O 1
#